Protein AF-A0A1X7UE01-F1 (afdb_monomer)

Organism: Amphimedon queenslandica (NCBI:txid400682)

Mean predicted aligned error: 16.47 Å

Sequence (159 aa):
MHYAVKNRLSYKAVEDLIALMKSHCPSPNNLPNTFYELKKFVMELNQHTLIHLCSNCYIKLPDKKPKCNCCTNADICDLVLLSLEQRLLQLYEKHDNFQYPHIRMHDSSCLCDIYDGKAFQNLMAKDGFLSCSHNTGLVLSTDGVPVFKSSKGSHGLCI

Nearest PDB structures (foldseek):
  8him-assembly1_F  TM=2.532E-01  e=5.845E+00  Brassica oleracea

Structure (mmCIF, N/CA/C/O backbone):
data_AF-A0A1X7UE01-F1
#
_entry.id   AF-A0A1X7UE01-F1
#
loop_
_atom_site.group_PDB
_atom_site.id
_atom_site.type_symbol
_atom_site.label_atom_id
_atom_site.label_alt_id
_atom_site.label_comp_id
_atom_site.label_asym_id
_atom_site.label_entity_id
_atom_site.label_seq_id
_atom_site.pdbx_PDB_ins_code
_atom_site.Cartn_x
_atom_site.Cartn_y
_atom_site.Cartn_z
_atom_site.occupancy
_atom_site.B_iso_or_equiv
_atom_site.auth_seq_id
_atom_site.auth_comp_id
_atom_site.auth_asym_id
_atom_site.auth_atom_id
_atom_site.pdbx_PDB_model_num
ATOM 1 N N . MET A 1 1 ? -1.625 -10.751 10.746 1.00 58.44 1 MET A N 1
ATOM 2 C CA . MET A 1 1 ? -2.931 -11.438 10.934 1.00 58.44 1 MET A CA 1
ATOM 3 C C . MET A 1 1 ? -3.288 -12.378 9.787 1.00 58.44 1 MET A C 1
ATOM 5 O O . MET A 1 1 ? -3.664 -13.506 10.070 1.00 58.44 1 MET A O 1
ATOM 9 N N . HIS A 1 2 ? -3.126 -11.969 8.520 1.00 65.19 2 HIS A N 1
ATOM 10 C CA . HIS A 1 2 ? -3.386 -12.839 7.362 1.00 65.19 2 HIS A CA 1
ATOM 11 C C . HIS A 1 2 ? -2.649 -14.190 7.439 1.00 65.19 2 HIS A C 1
ATOM 13 O O . HIS A 1 2 ? -3.265 -15.220 7.215 1.00 65.19 2 HIS A O 1
ATOM 19 N N . TYR A 1 3 ? -1.375 -14.203 7.854 1.00 67.50 3 TYR A N 1
ATOM 20 C CA . TYR A 1 3 ? -0.591 -15.435 8.018 1.00 67.50 3 TYR A CA 1
ATOM 21 C C . TYR A 1 3 ? -1.186 -16.415 9.045 1.00 67.50 3 TYR A C 1
ATOM 23 O O . TYR A 1 3 ? -1.335 -17.593 8.744 1.00 67.50 3 TYR A O 1
ATOM 31 N N . ALA A 1 4 ? -1.570 -15.945 10.237 1.00 73.75 4 ALA A N 1
ATOM 32 C CA . ALA A 1 4 ? -2.125 -16.810 11.281 1.00 73.75 4 ALA A CA 1
ATOM 33 C C . ALA A 1 4 ? -3.477 -17.414 10.869 1.00 73.75 4 ALA A C 1
ATOM 35 O O . ALA A 1 4 ? -3.700 -18.605 11.059 1.00 73.75 4 ALA A O 1
ATOM 36 N N . VAL A 1 5 ? -4.343 -16.618 10.231 1.00 75.00 5 VAL A N 1
ATOM 37 C CA . VAL A 1 5 ? -5.641 -17.088 9.718 1.00 75.00 5 VAL A CA 1
ATOM 38 C C . VAL A 1 5 ? -5.453 -18.052 8.543 1.00 75.00 5 VAL A C 1
ATOM 40 O O . VAL A 1 5 ? -6.057 -19.121 8.528 1.00 75.00 5 VAL A O 1
ATOM 43 N N . LYS A 1 6 ? -4.573 -17.715 7.590 1.00 74.38 6 LYS A N 1
ATOM 44 C CA . LYS A 1 6 ? -4.243 -18.560 6.432 1.00 74.38 6 LYS A CA 1
ATOM 45 C C . LYS A 1 6 ? -3.725 -19.934 6.862 1.00 74.38 6 LYS A C 1
ATOM 47 O O . LYS A 1 6 ? -4.111 -20.934 6.269 1.00 74.38 6 LYS A O 1
ATOM 52 N N . ASN A 1 7 ? -2.897 -19.978 7.904 1.00 75.81 7 ASN A N 1
ATOM 53 C CA . ASN A 1 7 ? -2.300 -21.211 8.419 1.00 75.81 7 ASN A CA 1
ATOM 54 C C . ASN A 1 7 ? -3.091 -21.843 9.577 1.00 75.81 7 ASN A C 1
ATOM 56 O O . ASN A 1 7 ? -2.602 -22.782 10.196 1.00 75.81 7 ASN A O 1
ATOM 60 N N . ARG A 1 8 ? -4.305 -21.351 9.877 1.00 82.12 8 ARG A N 1
ATOM 61 C CA . ARG A 1 8 ? -5.184 -21.872 10.944 1.00 82.12 8 ARG A CA 1
ATOM 62 C C . ARG A 1 8 ? -4.488 -21.993 12.308 1.00 82.12 8 ARG A C 1
ATOM 64 O O . ARG A 1 8 ? -4.739 -22.932 13.059 1.00 82.12 8 ARG A O 1
ATOM 71 N N . LEU A 1 9 ? -3.608 -21.045 12.627 1.00 83.25 9 LEU A N 1
ATOM 72 C CA . LEU A 1 9 ? -2.878 -21.052 13.891 1.00 83.25 9 LEU A CA 1
ATOM 73 C C . LEU A 1 9 ? -3.829 -20.736 15.046 1.00 83.25 9 LEU A C 1
ATOM 75 O O . LEU A 1 9 ? -4.586 -19.763 14.994 1.00 83.25 9 LEU A O 1
ATOM 79 N N . SER A 1 10 ? -3.764 -21.548 16.101 1.00 87.75 10 SER A N 1
ATOM 80 C CA . SER A 1 10 ? -4.450 -21.247 17.354 1.00 87.75 10 SER A CA 1
ATOM 81 C C . SER A 1 10 ? -3.794 -20.047 18.039 1.00 87.75 10 SER A C 1
ATOM 83 O O . SER A 1 10 ? -2.624 -19.742 17.807 1.00 87.75 10 SER A O 1
ATOM 85 N N . TYR A 1 11 ? -4.534 -19.379 18.924 1.00 83.62 11 TYR A N 1
ATOM 86 C CA . TYR A 1 11 ? -3.991 -18.274 19.718 1.00 83.62 11 TYR A CA 1
ATOM 87 C C . TYR A 1 11 ? -2.734 -18.701 20.496 1.00 83.62 11 TYR A C 1
ATOM 89 O O . TYR A 1 11 ? -1.711 -18.023 20.444 1.00 83.62 11 TYR A O 1
ATOM 97 N N . LYS A 1 12 ? -2.780 -19.893 21.107 1.00 87.75 12 LYS A N 1
ATOM 98 C CA . LYS A 1 12 ? -1.652 -20.493 21.824 1.00 87.75 12 LYS A CA 1
ATOM 99 C C . LYS A 1 12 ? -0.434 -20.722 20.922 1.00 87.75 12 LYS A C 1
ATOM 101 O O . LYS A 1 12 ? 0.673 -20.378 21.312 1.00 87.75 12 LYS A O 1
ATOM 106 N N . ALA A 1 13 ? -0.636 -21.207 19.695 1.00 87.88 13 ALA A N 1
ATOM 107 C CA . ALA A 1 13 ? 0.456 -21.399 18.741 1.00 87.88 13 ALA A CA 1
ATOM 108 C C . ALA A 1 13 ? 1.153 -20.079 18.369 1.00 87.88 13 ALA A C 1
ATOM 110 O O . ALA A 1 13 ? 2.358 -20.065 18.131 1.00 87.88 13 ALA A O 1
ATOM 111 N N . VAL A 1 14 ? 0.421 -18.958 18.332 1.00 85.62 14 VAL A N 1
ATOM 112 C CA . VAL A 1 14 ? 1.037 -17.647 18.085 1.00 85.62 14 VAL A CA 1
ATOM 113 C C . VAL A 1 14 ? 1.802 -17.142 19.311 1.00 85.62 14 VAL A C 1
ATOM 115 O O . VAL A 1 14 ? 2.865 -16.553 19.147 1.00 85.62 14 VAL A O 1
ATOM 118 N N . GLU A 1 15 ? 1.317 -17.388 20.529 1.00 88.44 15 GLU A N 1
ATOM 119 C CA . GLU A 1 15 ? 2.079 -17.072 21.749 1.00 88.44 15 GLU A CA 1
ATOM 120 C C . GLU A 1 15 ? 3.374 -17.884 21.847 1.00 88.44 15 GLU A C 1
ATOM 122 O O . GLU A 1 15 ? 4.428 -17.324 22.146 1.00 88.44 15 GLU A O 1
ATOM 127 N N . ASP A 1 16 ? 3.320 -19.176 21.525 1.00 89.44 16 ASP A N 1
ATOM 128 C CA . ASP A 1 16 ? 4.504 -20.038 21.513 1.00 89.44 16 ASP A CA 1
ATOM 129 C C . ASP A 1 16 ? 5.505 -19.589 20.434 1.00 89.44 16 ASP A C 1
ATOM 131 O O . ASP A 1 16 ? 6.712 -19.581 20.671 1.00 89.44 16 ASP A O 1
ATOM 135 N N . LEU A 1 17 ? 5.020 -19.116 19.278 1.00 88.50 17 LEU A N 1
ATOM 136 C CA . LEU A 1 17 ? 5.862 -18.511 18.242 1.00 88.50 17 LEU A CA 1
ATOM 137 C C . LEU A 1 17 ? 6.545 -17.223 18.731 1.00 88.50 17 LEU A C 1
ATOM 139 O O . LEU A 1 17 ? 7.730 -17.025 18.470 1.00 88.50 17 LEU A O 1
ATOM 143 N N . ILE A 1 18 ? 5.826 -16.359 19.453 1.00 89.06 18 ILE A N 1
ATOM 144 C CA . ILE A 1 18 ? 6.400 -15.142 20.049 1.00 89.06 18 ILE A CA 1
ATOM 145 C C . ILE A 1 18 ? 7.497 -15.511 21.058 1.00 89.06 18 ILE A C 1
ATOM 147 O O . ILE A 1 18 ? 8.575 -14.912 21.042 1.00 89.06 18 ILE A O 1
ATOM 151 N N . ALA A 1 19 ? 7.253 -16.516 21.904 1.00 89.12 19 ALA A N 1
ATOM 152 C CA . ALA A 1 19 ? 8.237 -17.012 22.863 1.00 89.12 19 ALA A CA 1
ATOM 153 C C . ALA A 1 19 ? 9.483 -17.581 22.164 1.00 89.12 19 ALA A C 1
ATOM 155 O O . ALA A 1 19 ? 10.612 -17.270 22.553 1.00 89.12 19 ALA A O 1
ATOM 156 N N . LEU A 1 20 ? 9.285 -18.348 21.088 1.00 89.88 20 LEU A N 1
ATOM 157 C CA . LEU A 1 20 ? 10.367 -18.882 20.268 1.00 89.88 20 LEU A CA 1
ATOM 158 C C . LEU A 1 20 ? 11.208 -17.750 19.664 1.00 89.88 20 LEU A C 1
ATOM 160 O O . LEU A 1 20 ? 12.422 -17.724 19.857 1.00 89.88 20 LEU A O 1
ATOM 164 N N . MET A 1 21 ? 10.579 -16.763 19.016 1.00 87.38 21 MET A N 1
ATOM 165 C CA . MET A 1 21 ? 11.279 -15.599 18.452 1.00 87.38 21 MET A CA 1
ATOM 166 C C . MET A 1 21 ? 12.131 -14.879 19.503 1.00 87.38 21 MET A C 1
ATOM 168 O O . MET A 1 21 ? 13.278 -14.532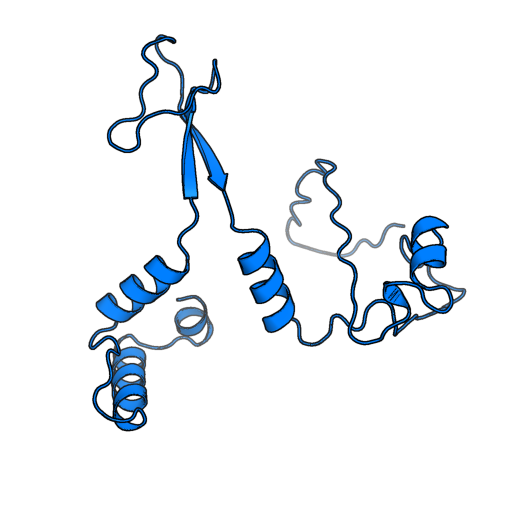 19.238 1.00 87.38 21 MET A O 1
ATOM 172 N N . LYS A 1 22 ? 11.605 -14.717 20.720 1.00 86.06 22 LYS A N 1
ATOM 173 C CA . LYS A 1 22 ? 12.341 -14.102 21.831 1.00 86.06 22 LYS A CA 1
ATOM 174 C C . LYS A 1 22 ? 13.570 -14.878 22.259 1.00 86.06 22 LYS A C 1
ATOM 176 O O . LYS A 1 22 ? 14.597 -14.257 22.507 1.00 86.06 22 LYS A O 1
ATOM 181 N N . SER A 1 23 ? 13.474 -16.204 22.338 1.00 86.38 23 SER A N 1
ATOM 182 C CA . SER A 1 23 ? 14.617 -17.046 22.711 1.00 86.38 23 SER A CA 1
ATOM 183 C C . SER A 1 23 ? 15.760 -16.997 21.695 1.00 86.38 23 SER A C 1
ATOM 185 O O . SER A 1 23 ? 16.914 -17.191 22.064 1.00 86.38 23 SER A O 1
ATOM 187 N N . HIS A 1 24 ? 15.452 -16.700 20.430 1.00 87.25 24 HIS A N 1
ATOM 188 C CA . HIS A 1 24 ? 16.445 -16.612 19.363 1.00 87.25 24 HIS A CA 1
ATOM 189 C C . HIS A 1 24 ? 17.015 -15.202 19.164 1.00 87.25 24 HIS A C 1
ATOM 191 O O . HIS A 1 24 ? 18.023 -15.051 18.473 1.00 87.25 24 HIS A O 1
ATOM 197 N N . CYS A 1 25 ? 16.409 -14.169 19.754 1.00 83.31 25 CYS A N 1
ATOM 198 C CA . CYS A 1 25 ? 16.885 -12.797 19.618 1.00 83.31 25 CYS A CA 1
ATOM 199 C C . CYS A 1 25 ? 17.890 -12.426 20.724 1.00 83.31 25 CYS A C 1
ATOM 201 O O . CYS A 1 25 ? 17.594 -12.632 21.903 1.00 83.31 25 CYS A O 1
ATOM 203 N N . PRO A 1 26 ? 19.042 -11.813 20.379 1.00 83.44 26 PRO A N 1
ATOM 204 C CA . PRO A 1 26 ? 20.018 -11.339 21.358 1.00 83.44 26 PRO A CA 1
ATOM 205 C C . PRO A 1 26 ? 19.400 -10.361 22.362 1.00 83.44 26 PRO A C 1
ATOM 207 O O . PRO A 1 26 ? 18.600 -9.500 21.994 1.00 83.44 26 PRO A O 1
ATOM 210 N N . SER A 1 27 ? 19.788 -10.477 23.632 1.00 80.00 27 SER A N 1
ATOM 211 C CA . SER A 1 27 ? 19.358 -9.549 24.680 1.00 80.00 27 SER A CA 1
ATOM 212 C C . SER A 1 27 ? 20.194 -8.261 24.666 1.00 80.00 27 SER A C 1
ATOM 214 O O . SER A 1 27 ? 21.416 -8.352 24.540 1.00 80.00 27 SER A O 1
ATOM 216 N N . PRO A 1 28 ? 19.579 -7.078 24.873 1.00 76.88 28 PRO A N 1
ATOM 217 C CA . PRO A 1 28 ? 18.149 -6.849 25.112 1.00 76.88 28 PRO A CA 1
ATOM 218 C C . PRO A 1 28 ? 17.323 -6.844 23.811 1.00 76.88 28 PRO A C 1
ATOM 220 O O . PRO A 1 28 ? 17.683 -6.173 22.847 1.00 76.88 28 PRO A O 1
ATOM 223 N N . ASN A 1 29 ? 16.178 -7.540 23.806 1.00 79.31 29 ASN A N 1
ATOM 224 C CA . ASN A 1 29 ? 15.214 -7.485 22.704 1.00 79.31 29 ASN A CA 1
ATOM 225 C C . ASN A 1 29 ? 13.928 -6.754 23.123 1.00 79.31 29 ASN A C 1
ATOM 227 O O . ASN A 1 29 ? 13.405 -6.964 24.213 1.00 79.31 29 ASN A O 1
ATOM 231 N N . ASN A 1 30 ? 13.406 -5.913 22.228 1.00 80.00 30 ASN A N 1
ATOM 232 C CA . ASN A 1 30 ? 12.158 -5.162 22.418 1.00 80.00 30 ASN A CA 1
ATOM 233 C C . ASN A 1 30 ? 10.963 -5.870 21.757 1.00 80.00 30 ASN A C 1
ATOM 235 O O . ASN A 1 30 ? 10.035 -5.222 21.273 1.00 80.00 30 ASN A O 1
ATOM 239 N N . LEU A 1 31 ? 11.004 -7.203 21.662 1.00 81.94 31 LEU A N 1
ATOM 240 C CA . LEU A 1 31 ? 9.933 -7.949 21.012 1.00 81.94 31 LEU A CA 1
ATOM 241 C C . LEU A 1 31 ? 8.652 -7.926 21.869 1.00 81.94 31 LEU A C 1
ATOM 243 O O . LEU A 1 31 ? 8.732 -8.053 23.097 1.00 81.94 31 LEU A O 1
ATOM 247 N N . PRO A 1 32 ? 7.463 -7.843 21.246 1.00 84.94 32 PRO A N 1
ATOM 248 C CA . PRO A 1 32 ? 6.176 -7.970 21.932 1.00 84.94 32 PRO A CA 1
ATOM 249 C C . PRO A 1 32 ? 6.079 -9.247 22.780 1.00 84.94 32 PRO A C 1
ATOM 251 O O . PRO A 1 32 ? 6.552 -10.298 22.360 1.00 84.94 32 PRO A O 1
ATOM 254 N N . ASN A 1 33 ? 5.491 -9.185 23.977 1.00 82.50 33 ASN A N 1
ATOM 255 C CA . ASN A 1 33 ? 5.291 -10.342 24.866 1.00 82.50 33 ASN A CA 1
ATOM 256 C C . ASN A 1 33 ? 4.008 -11.107 24.574 1.00 82.50 33 ASN A C 1
ATOM 258 O O . ASN A 1 33 ? 3.928 -12.301 24.841 1.00 82.50 33 ASN A O 1
ATOM 262 N N . THR A 1 34 ? 3.001 -10.413 24.059 1.00 85.56 34 THR A N 1
ATOM 263 C CA . THR A 1 34 ? 1.670 -10.979 23.869 1.00 85.56 34 THR A CA 1
ATOM 264 C C . THR A 1 34 ? 1.235 -10.860 22.423 1.00 85.56 34 THR A C 1
ATOM 266 O O . THR A 1 34 ? 1.695 -9.996 21.670 1.00 85.56 34 THR A O 1
ATOM 269 N N . PHE A 1 35 ? 0.275 -11.695 22.036 1.00 82.31 35 PHE A N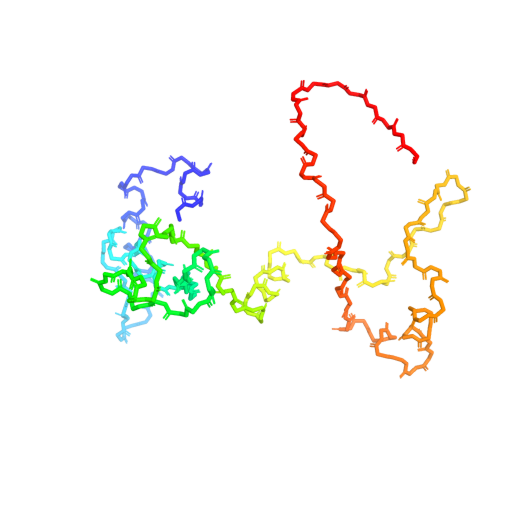 1
ATOM 270 C CA . PHE A 1 35 ? -0.379 -11.560 20.741 1.00 82.31 35 PHE A CA 1
ATOM 271 C C . PHE A 1 35 ? -1.002 -10.173 20.546 1.00 82.31 35 PHE A C 1
ATOM 273 O O . PHE A 1 35 ? -0.974 -9.627 19.445 1.00 82.31 35 PHE A O 1
ATOM 280 N N . TYR A 1 36 ? -1.554 -9.590 21.614 1.00 84.88 36 TYR A N 1
ATOM 281 C CA . TYR A 1 36 ? -2.131 -8.251 21.577 1.00 84.88 36 TYR A CA 1
ATOM 282 C C . TYR A 1 36 ? -1.077 -7.186 21.255 1.00 84.88 36 TYR A C 1
ATOM 284 O O . TYR A 1 36 ? -1.282 -6.375 20.352 1.00 84.88 36 TYR A O 1
ATOM 292 N N . GLU A 1 37 ? 0.067 -7.219 21.939 1.00 84.62 37 GLU A N 1
ATOM 293 C CA . GLU A 1 37 ? 1.181 -6.305 21.673 1.00 84.62 37 GLU A CA 1
ATOM 294 C C . GLU A 1 37 ? 1.749 -6.509 20.268 1.00 84.62 37 GLU A C 1
ATOM 296 O O . GLU A 1 37 ? 1.990 -5.532 19.567 1.00 84.62 37 GLU A O 1
ATOM 301 N N . LEU A 1 38 ? 1.884 -7.760 19.811 1.00 82.81 38 LEU A N 1
ATOM 302 C CA . LEU A 1 38 ? 2.322 -8.061 18.448 1.00 82.81 38 LEU A CA 1
ATOM 303 C C . LEU A 1 38 ? 1.338 -7.501 17.419 1.00 82.81 38 LEU A C 1
ATOM 305 O O . LEU A 1 38 ? 1.742 -6.904 16.423 1.00 82.81 38 LEU A O 1
ATOM 309 N N . LYS A 1 39 ? 0.035 -7.668 17.656 1.00 77.94 39 LYS A N 1
ATOM 310 C CA . LYS A 1 39 ? -1.011 -7.121 16.792 1.00 77.94 39 LYS A CA 1
ATOM 311 C C . LYS A 1 39 ? -0.929 -5.597 16.746 1.00 77.94 39 LYS A C 1
ATOM 313 O O . LYS A 1 39 ? -0.988 -5.044 15.653 1.00 77.94 39 LYS A O 1
ATOM 318 N N . LYS A 1 40 ? -0.771 -4.937 17.895 1.00 80.44 40 LYS A N 1
ATOM 319 C CA . LYS A 1 40 ? -0.621 -3.480 17.982 1.00 80.44 40 LYS A CA 1
ATOM 320 C C . LYS A 1 40 ? 0.630 -3.005 17.238 1.00 80.44 40 LYS A C 1
ATOM 322 O O . LYS A 1 40 ? 0.513 -2.141 16.380 1.00 80.44 40 LYS A O 1
ATOM 327 N N . PHE A 1 41 ? 1.770 -3.646 17.476 1.00 76.25 41 PHE A N 1
ATOM 328 C CA . PHE A 1 41 ? 3.032 -3.376 16.789 1.00 76.25 41 PHE A CA 1
ATOM 329 C C . PHE A 1 41 ? 2.890 -3.500 15.263 1.00 76.25 41 PHE A C 1
ATOM 331 O O . PHE A 1 41 ? 3.229 -2.588 14.518 1.00 76.25 41 PHE A O 1
ATOM 338 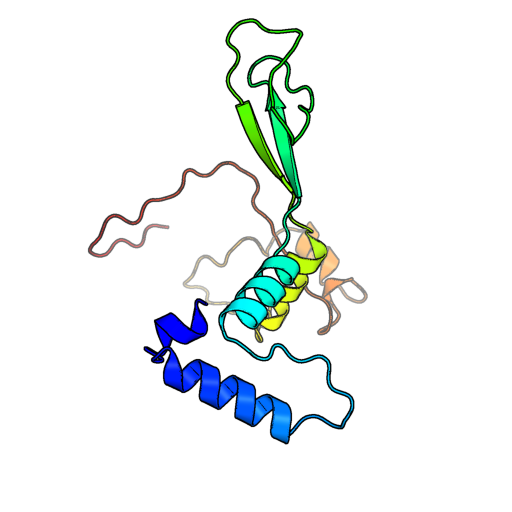N N . VAL A 1 42 ? 2.288 -4.585 14.766 1.00 71.06 42 VAL A N 1
ATOM 339 C CA . VAL A 1 42 ? 2.056 -4.773 13.322 1.00 71.06 42 VAL A CA 1
ATOM 340 C C . VAL A 1 42 ? 1.024 -3.787 12.759 1.00 71.06 42 VAL A C 1
ATOM 342 O O . VAL A 1 42 ? 1.096 -3.423 11.584 1.00 71.06 42 VAL A O 1
ATOM 345 N N . MET A 1 43 ? 0.045 -3.355 13.556 1.00 70.25 43 MET A N 1
ATOM 346 C CA . MET A 1 43 ? -0.897 -2.305 13.154 1.00 70.25 43 MET A CA 1
ATOM 347 C C . MET A 1 43 ? -0.208 -0.943 13.044 1.00 70.25 43 MET A C 1
ATOM 349 O O . MET A 1 43 ? -0.489 -0.210 12.100 1.00 70.25 43 MET A O 1
ATOM 353 N N . GLU A 1 44 ? 0.723 -0.634 13.946 1.00 66.19 44 GLU A N 1
ATOM 354 C CA . GLU A 1 44 ? 1.568 0.563 13.874 1.00 66.19 44 GLU A CA 1
ATOM 355 C C . GLU A 1 44 ? 2.464 0.544 12.625 1.00 66.19 44 GLU A C 1
ATOM 357 O O . GLU A 1 44 ? 2.599 1.564 11.957 1.00 66.19 44 GLU A O 1
ATOM 362 N N . LEU A 1 45 ? 2.965 -0.627 12.219 1.00 63.28 45 LEU A N 1
ATOM 363 C CA . LEU A 1 45 ? 3.706 -0.791 10.959 1.00 63.28 45 LEU A CA 1
ATOM 364 C C . LEU A 1 45 ? 2.837 -0.642 9.694 1.00 63.28 45 LEU A C 1
ATOM 366 O O . LEU A 1 45 ? 3.364 -0.422 8.610 1.00 63.28 45 LEU A O 1
ATOM 370 N N . ASN A 1 46 ? 1.511 -0.773 9.806 1.00 60.66 46 ASN A N 1
ATOM 371 C CA . ASN A 1 46 ? 0.564 -0.639 8.689 1.00 60.66 46 ASN A CA 1
ATOM 372 C C . ASN A 1 46 ? -0.173 0.709 8.684 1.00 60.66 46 ASN A C 1
ATOM 374 O O . ASN A 1 46 ? -1.248 0.827 8.079 1.00 60.66 46 ASN A O 1
ATOM 378 N N . GLN A 1 47 ? 0.380 1.717 9.362 1.00 62.38 47 GLN A N 1
ATOM 379 C CA . GLN A 1 47 ? -0.199 3.053 9.388 1.00 62.38 47 GLN A CA 1
ATOM 380 C C . GLN A 1 47 ? -0.283 3.625 7.971 1.00 62.38 47 GLN A C 1
ATOM 382 O O . GLN A 1 47 ? 0.707 3.845 7.282 1.00 62.38 47 GLN A O 1
ATOM 387 N N . HIS A 1 48 ? -1.517 3.844 7.539 1.00 68.38 48 HIS A N 1
ATOM 388 C CA . HIS A 1 48 ? -1.864 4.689 6.413 1.00 68.38 48 HIS A CA 1
ATOM 389 C C . HIS A 1 48 ? -2.346 6.014 6.989 1.00 68.38 48 HIS A C 1
ATOM 391 O O . HIS A 1 48 ? -2.977 6.045 8.049 1.00 68.38 48 HIS A O 1
ATOM 397 N N . THR A 1 49 ? -2.044 7.115 6.313 1.00 76.69 49 THR A N 1
ATOM 398 C CA . THR A 1 49 ? -2.528 8.418 6.755 1.00 76.69 49 THR A CA 1
ATOM 399 C C . THR A 1 49 ? -3.951 8.577 6.245 1.00 76.69 49 THR A C 1
ATOM 401 O O . THR A 1 49 ? -4.175 8.750 5.052 1.00 76.69 49 THR A O 1
ATOM 404 N N . LEU A 1 50 ? -4.927 8.484 7.144 1.00 81.06 50 LEU A N 1
ATOM 405 C CA . LEU A 1 50 ? -6.314 8.793 6.824 1.00 81.06 50 LEU A CA 1
ATOM 406 C C . LEU A 1 50 ? -6.510 10.307 6.910 1.00 81.06 50 LEU A C 1
ATOM 408 O O . LEU A 1 50 ? -6.170 10.923 7.918 1.00 81.06 50 LEU A O 1
ATOM 412 N N . ILE A 1 51 ? -7.032 10.909 5.849 1.00 85.62 51 ILE A N 1
ATOM 413 C CA . ILE A 1 51 ? -7.422 12.314 5.818 1.00 85.62 51 ILE A CA 1
ATOM 414 C C . ILE A 1 51 ? -8.935 12.376 5.677 1.00 85.62 51 ILE A C 1
ATOM 416 O O . ILE A 1 51 ? -9.487 11.944 4.670 1.00 85.62 51 ILE A O 1
ATOM 420 N N . HIS A 1 52 ? -9.592 12.972 6.662 1.00 90.06 52 HIS A N 1
ATOM 421 C CA . HIS A 1 52 ? -11.014 13.277 6.589 1.00 90.06 52 HIS A CA 1
ATOM 422 C C . HIS A 1 52 ? -11.225 14.573 5.805 1.00 90.06 52 HIS A C 1
ATOM 424 O O . HIS A 1 52 ? -10.579 15.586 6.083 1.00 90.06 52 HIS A O 1
ATOM 430 N N . LEU A 1 53 ? -12.132 14.559 4.838 1.00 90.50 53 LEU A N 1
ATOM 431 C CA . LEU A 1 53 ? -12.492 15.694 3.993 1.00 90.50 53 LEU A CA 1
ATOM 432 C C . LEU A 1 53 ? -14.004 15.920 4.070 1.00 90.50 53 LEU A C 1
ATOM 434 O O . LEU A 1 53 ? -14.780 14.987 4.252 1.00 90.50 53 LEU A O 1
ATOM 438 N N . CYS A 1 54 ? -14.443 17.164 3.915 1.00 91.19 54 CYS A N 1
ATOM 439 C CA . CYS A 1 54 ? -15.858 17.457 3.687 1.00 91.19 54 CYS A CA 1
ATOM 440 C C . CYS A 1 54 ? -16.278 16.974 2.289 1.00 91.19 54 CYS A C 1
ATOM 442 O O . CYS A 1 54 ? -15.596 17.296 1.316 1.00 91.19 54 CYS A O 1
ATOM 444 N N . SER A 1 55 ? -17.418 16.291 2.163 1.00 89.88 55 SER A N 1
ATOM 445 C CA . SER A 1 55 ? -17.932 15.811 0.870 1.00 89.88 55 SER A CA 1
ATOM 446 C C . SER A 1 55 ? -18.243 16.919 -0.139 1.00 89.88 55 SER A C 1
ATOM 448 O O . SER A 1 55 ? -18.226 16.676 -1.341 1.00 89.88 55 SER A O 1
ATOM 450 N N . ASN A 1 56 ? -18.537 18.130 0.343 1.00 89.75 56 ASN A N 1
ATOM 451 C CA . ASN A 1 56 ? -19.025 19.222 -0.502 1.00 89.75 56 ASN A CA 1
ATOM 452 C C . ASN A 1 56 ? -17.928 20.227 -0.868 1.00 89.75 56 ASN A C 1
ATOM 454 O O . ASN A 1 56 ? -17.905 20.727 -1.986 1.00 89.75 56 ASN A O 1
ATOM 458 N N . CYS A 1 57 ? -17.038 20.558 0.072 1.00 90.62 57 CYS A N 1
ATOM 459 C CA . CYS A 1 57 ? -15.992 21.566 -0.140 1.00 90.62 57 CYS A CA 1
ATOM 460 C C . CYS A 1 57 ? -14.570 20.992 -0.150 1.00 90.62 57 CYS A C 1
ATOM 462 O O . CYS A 1 57 ? -13.623 21.746 -0.355 1.00 90.62 57 CYS A O 1
ATOM 464 N N . TYR A 1 58 ? -14.411 19.692 0.119 1.00 88.88 58 TYR A N 1
ATOM 465 C CA . TYR A 1 58 ? -13.130 18.977 0.130 1.00 88.88 58 TYR A CA 1
ATOM 466 C C . TYR A 1 58 ? -12.066 19.560 1.074 1.00 88.88 58 TYR A C 1
ATOM 468 O O . TYR A 1 58 ? -10.882 19.255 0.956 1.00 88.88 58 TYR A O 1
ATOM 476 N N . ILE A 1 59 ? -12.471 20.379 2.048 1.00 89.88 59 ILE A N 1
ATOM 477 C CA . ILE A 1 59 ? -11.573 20.901 3.079 1.0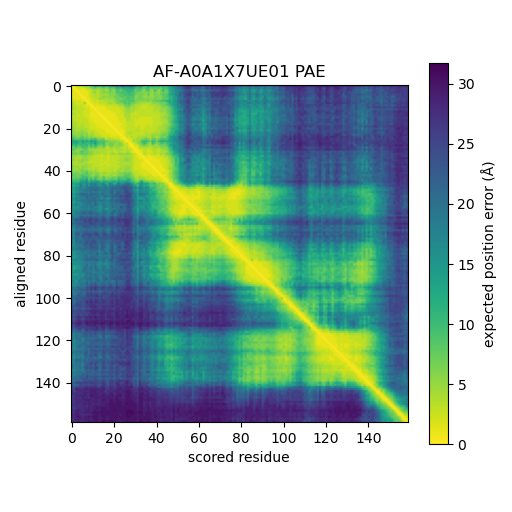0 89.88 59 ILE A CA 1
ATOM 478 C C . ILE A 1 59 ? -11.249 19.787 4.073 1.00 89.88 59 ILE A C 1
ATOM 480 O O . ILE A 1 59 ? -12.140 19.054 4.513 1.00 89.88 59 ILE A O 1
ATOM 484 N N . LYS A 1 60 ? -9.971 19.702 4.456 1.00 90.31 60 LYS A N 1
ATOM 485 C CA . LYS A 1 60 ? -9.480 18.796 5.497 1.00 90.31 60 LYS A CA 1
ATOM 486 C C . LYS A 1 60 ? -10.155 19.072 6.838 1.00 90.31 60 LYS A C 1
ATOM 488 O O . LYS A 1 60 ? -10.128 20.191 7.346 1.00 90.31 60 LYS A O 1
ATOM 493 N N . LEU A 1 61 ? -10.721 18.021 7.416 1.00 90.00 61 LEU A N 1
ATOM 494 C CA . LEU A 1 61 ? -11.393 18.022 8.704 1.00 90.00 61 LEU A CA 1
ATOM 495 C C . LEU A 1 61 ? -10.446 17.525 9.811 1.00 90.00 61 LEU A C 1
ATOM 497 O O . LEU A 1 61 ? -9.522 16.758 9.539 1.00 90.00 61 LEU A O 1
ATOM 501 N N . PRO A 1 62 ? -10.654 17.957 11.066 1.00 85.88 62 PRO A N 1
ATOM 502 C CA . PRO A 1 62 ? -9.864 17.492 12.202 1.00 85.88 62 PRO A CA 1
ATOM 503 C C . PRO A 1 62 ? -10.234 16.061 12.624 1.00 85.88 62 PRO A C 1
ATOM 505 O O . PRO A 1 62 ? -11.413 15.720 12.727 1.00 85.88 62 PRO A O 1
ATOM 508 N N . ASP A 1 63 ? -9.227 15.263 12.992 1.00 77.88 63 ASP A N 1
ATOM 509 C CA . ASP A 1 63 ? -9.380 13.833 13.321 1.00 77.88 63 ASP A CA 1
ATOM 510 C C . ASP A 1 63 ? -10.294 13.571 14.529 1.00 77.88 63 ASP A C 1
ATOM 512 O O . ASP A 1 63 ? -10.996 12.567 14.602 1.00 77.88 63 ASP A O 1
ATOM 516 N N . LYS A 1 64 ? -10.309 14.482 15.511 1.00 71.12 64 LYS A N 1
ATOM 517 C CA . LYS A 1 64 ? -10.991 14.255 16.797 1.00 71.12 64 LYS A CA 1
ATOM 518 C C . LYS A 1 64 ? -12.502 14.515 16.782 1.00 71.12 64 LYS A C 1
ATOM 520 O O . LYS A 1 64 ? -13.115 14.325 17.830 1.00 71.12 64 LYS A O 1
ATOM 525 N N . LYS A 1 65 ? -13.080 14.960 15.655 1.00 74.19 65 LYS A N 1
ATOM 526 C CA . LYS A 1 65 ? -14.528 15.126 15.370 1.00 74.19 65 LYS A CA 1
ATOM 527 C C . LYS A 1 65 ? -14.674 15.815 13.998 1.00 74.19 65 LYS A C 1
ATOM 529 O O . LYS A 1 65 ? -14.750 17.045 13.948 1.00 74.19 65 LYS A O 1
ATOM 534 N N . PRO A 1 66 ? -14.682 15.062 12.891 1.00 73.81 66 PRO A N 1
ATOM 535 C CA . PRO A 1 66 ? -14.740 15.643 11.555 1.00 73.81 66 PRO A CA 1
ATOM 536 C C . PRO A 1 66 ? -16.123 16.254 11.290 1.00 73.81 66 PRO A C 1
ATOM 538 O O . PRO A 1 66 ? -17.104 15.551 11.075 1.00 73.81 66 PRO A O 1
ATOM 541 N N . LYS A 1 67 ? -16.217 17.585 11.323 1.00 82.88 67 LYS A N 1
ATOM 542 C CA . LYS A 1 67 ? -17.418 18.337 10.935 1.00 82.88 67 LYS A CA 1
ATOM 543 C C . LYS A 1 67 ? -16.987 19.554 10.130 1.00 82.88 67 LYS A C 1
ATOM 545 O O . LYS A 1 67 ? -16.108 20.282 10.593 1.00 82.88 67 LYS A O 1
ATOM 550 N N . CYS A 1 68 ? -17.584 19.804 8.958 1.00 82.94 68 CYS A N 1
ATOM 551 C CA . CYS A 1 68 ? -17.319 21.089 8.308 1.00 82.94 68 CYS A CA 1
ATOM 552 C C . CYS A 1 68 ? -18.036 22.207 9.056 1.00 82.94 68 CYS A C 1
ATOM 554 O O . CYS A 1 68 ? -19.237 22.135 9.307 1.00 82.94 68 CYS A O 1
ATOM 556 N N . ASN A 1 69 ? -17.306 23.284 9.329 1.00 83.94 69 ASN A N 1
ATOM 557 C CA . ASN A 1 69 ? -17.887 24.540 9.804 1.00 83.94 69 ASN A CA 1
ATOM 558 C C . ASN A 1 69 ? -18.595 25.310 8.676 1.00 83.94 69 ASN A C 1
ATOM 560 O O . ASN A 1 69 ? -19.386 26.208 8.932 1.00 83.94 69 ASN A O 1
ATOM 564 N N . CYS A 1 70 ? -18.277 24.961 7.432 1.00 84.94 70 CYS A N 1
ATOM 565 C CA . CYS A 1 70 ? -18.669 25.661 6.221 1.00 84.94 70 CYS A CA 1
ATOM 566 C C . CYS A 1 70 ? -19.940 25.107 5.558 1.00 84.94 70 CYS A C 1
ATOM 568 O O . CYS A 1 70 ? -20.667 25.842 4.899 1.00 84.94 70 CYS A O 1
ATOM 570 N N . CYS A 1 71 ? -20.189 23.804 5.704 1.00 85.81 71 CYS A N 1
ATOM 571 C CA . CYS A 1 71 ? -21.272 23.092 5.041 1.00 85.81 71 CYS A CA 1
ATOM 572 C C . CYS A 1 71 ? -22.179 22.490 6.108 1.00 85.81 71 CYS A C 1
ATOM 574 O O . CYS A 1 71 ? -21.742 21.679 6.927 1.00 85.81 71 CYS A O 1
ATOM 576 N N . THR A 1 72 ? -23.449 22.875 6.093 1.00 84.44 72 THR A N 1
ATOM 577 C CA . THR A 1 72 ? -24.494 22.245 6.897 1.00 84.44 72 THR A CA 1
ATOM 578 C C . THR A 1 72 ? -24.795 20.852 6.350 1.00 84.44 72 THR A C 1
ATOM 580 O O . THR A 1 72 ? -25.012 20.691 5.154 1.00 84.44 72 THR A O 1
ATOM 583 N N . ASN A 1 73 ? -24.809 19.847 7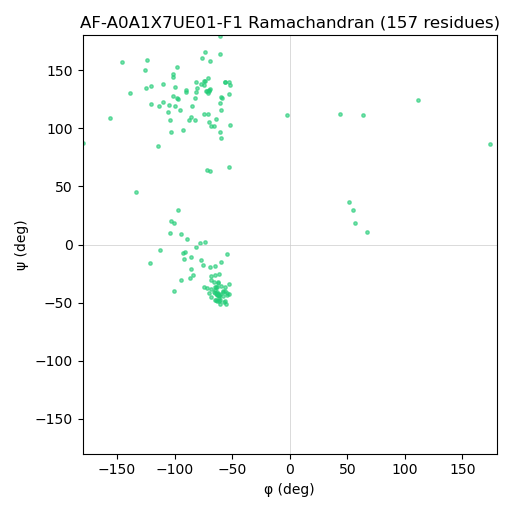.231 1.00 82.62 73 ASN A N 1
ATOM 584 C CA . ASN A 1 73 ? -25.134 18.448 6.915 1.00 82.62 73 ASN A CA 1
ATOM 585 C C . ASN A 1 73 ? -24.291 17.808 5.794 1.00 82.62 73 ASN A C 1
ATOM 587 O O . ASN A 1 73 ? -24.783 16.928 5.099 1.00 82.62 73 ASN A O 1
ATOM 591 N N . ALA A 1 74 ? -23.041 18.238 5.604 1.00 84.25 74 ALA A N 1
ATOM 592 C CA . ALA A 1 74 ? -22.139 17.544 4.691 1.00 84.25 74 ALA A CA 1
ATOM 593 C C . ALA A 1 74 ? -21.652 16.224 5.298 1.00 84.25 74 ALA A C 1
ATOM 595 O O . ALA A 1 74 ? -21.324 16.166 6.489 1.00 84.25 74 ALA A O 1
ATOM 596 N N . ASP A 1 75 ? -21.566 15.205 4.451 1.00 87.88 75 ASP A N 1
ATOM 597 C CA . ASP A 1 75 ? -20.961 13.927 4.791 1.00 87.88 75 ASP A CA 1
ATOM 598 C C . ASP A 1 75 ? -19.431 14.049 4.857 1.00 87.88 75 ASP A C 1
ATOM 600 O O . ASP A 1 75 ? -18.813 15.027 4.414 1.00 87.88 75 ASP A O 1
ATOM 604 N N . ILE A 1 76 ? -18.803 13.033 5.444 1.00 87.19 76 ILE A N 1
ATOM 605 C CA . ILE A 1 76 ? -17.348 12.926 5.535 1.00 87.19 76 ILE A CA 1
ATOM 606 C C . ILE A 1 76 ? -16.870 12.010 4.410 1.00 87.19 76 ILE A C 1
ATOM 608 O O . ILE A 1 76 ? -17.329 10.876 4.285 1.00 87.19 76 ILE A O 1
ATOM 612 N N . CYS A 1 77 ? -15.931 12.500 3.607 1.00 88.19 77 CYS A N 1
ATOM 613 C CA . CYS A 1 77 ? -15.192 11.705 2.639 1.00 88.19 77 CYS A CA 1
ATOM 614 C C . CYS A 1 77 ? -13.810 11.373 3.197 1.00 88.19 77 CYS A C 1
ATOM 616 O O . CYS A 1 77 ? -13.055 12.267 3.575 1.00 88.19 77 CYS A O 1
ATOM 618 N N . ASP A 1 78 ? -13.459 10.095 3.192 1.00 86.94 78 ASP A N 1
ATOM 619 C CA . ASP A 1 78 ? -12.166 9.627 3.671 1.00 86.94 78 ASP A CA 1
ATOM 620 C C . ASP A 1 78 ? -11.187 9.448 2.510 1.00 86.94 78 ASP A C 1
ATOM 622 O O . ASP A 1 78 ? -11.448 8.710 1.558 1.00 86.94 78 ASP A O 1
ATOM 626 N N . LEU A 1 79 ? -10.032 10.103 2.607 1.00 83.25 79 LEU A N 1
ATOM 627 C CA . LEU A 1 79 ? -8.901 9.904 1.713 1.00 83.25 79 LEU A CA 1
ATOM 628 C C . LEU A 1 79 ? -7.817 9.118 2.444 1.00 83.25 79 LEU A C 1
ATOM 630 O O . LEU A 1 79 ? -7.195 9.602 3.388 1.00 83.25 79 LEU A O 1
ATOM 634 N N . VAL A 1 80 ? -7.561 7.902 1.977 1.00 80.94 80 VAL A N 1
ATOM 635 C CA . VAL A 1 80 ? -6.454 7.088 2.471 1.00 80.94 80 VAL A CA 1
ATOM 636 C C . VAL A 1 80 ? -5.197 7.457 1.693 1.00 80.94 80 VAL A C 1
ATOM 638 O O . VAL A 1 80 ? -5.065 7.124 0.517 1.00 80.94 80 VAL A O 1
ATOM 641 N N . LEU A 1 81 ? -4.250 8.113 2.354 1.00 77.81 81 LEU A N 1
ATOM 642 C CA . LEU A 1 81 ? -2.903 8.272 1.832 1.00 77.81 81 LEU A CA 1
ATOM 643 C C . LEU A 1 81 ? -2.070 7.048 2.200 1.00 77.81 81 LEU A C 1
ATOM 645 O O . LEU A 1 81 ? -1.839 6.725 3.370 1.00 77.81 81 LEU A O 1
ATOM 649 N N . LEU A 1 82 ? -1.600 6.376 1.161 1.00 73.69 82 LEU A N 1
ATOM 650 C CA . LEU A 1 82 ? -0.631 5.303 1.266 1.00 73.69 82 LEU A CA 1
ATOM 651 C C . LEU A 1 82 ? 0.744 5.873 0.930 1.00 73.69 82 LEU A C 1
ATOM 653 O O . LEU A 1 82 ? 0.886 6.590 -0.060 1.00 73.69 82 LEU A O 1
ATOM 657 N N . SER A 1 83 ? 1.760 5.528 1.722 1.00 77.31 83 SER A N 1
ATOM 658 C CA . SER A 1 83 ? 3.142 5.758 1.303 1.00 77.31 83 SER A CA 1
ATOM 659 C C . SER A 1 83 ? 3.411 4.898 0.071 1.00 77.31 83 SER A C 1
ATOM 661 O O . SER A 1 83 ? 3.467 3.669 0.166 1.00 77.31 83 SER A O 1
ATOM 663 N N . LEU A 1 84 ? 3.517 5.545 -1.092 1.00 74.31 84 LEU A N 1
ATOM 664 C CA . LEU A 1 84 ? 3.748 4.857 -2.357 1.00 74.31 84 LEU A CA 1
ATOM 665 C C . LEU A 1 84 ? 5.038 4.039 -2.280 1.00 74.31 84 LEU A C 1
ATOM 667 O O . LEU A 1 84 ? 5.027 2.867 -2.623 1.00 74.31 84 LEU A O 1
ATOM 671 N N . GLU A 1 85 ? 6.105 4.619 -1.735 1.00 76.56 85 GLU A N 1
ATOM 672 C CA . GLU A 1 85 ? 7.397 3.957 -1.549 1.00 76.56 85 GLU A CA 1
ATOM 673 C C . GLU A 1 85 ? 7.268 2.652 -0.754 1.00 76.56 85 GLU A C 1
ATOM 675 O O . GLU A 1 85 ? 7.675 1.595 -1.229 1.00 76.56 85 GLU A O 1
ATOM 680 N N . GLN A 1 86 ? 6.614 2.688 0.411 1.00 73.06 86 GLN A N 1
ATOM 681 C CA . GLN A 1 86 ? 6.433 1.491 1.238 1.00 73.06 86 GLN A CA 1
ATOM 682 C C . GLN A 1 86 ? 5.587 0.426 0.537 1.00 73.06 86 GLN A C 1
ATOM 684 O O . GLN A 1 86 ? 5.844 -0.768 0.682 1.00 73.06 86 GLN A O 1
ATOM 689 N N . ARG A 1 87 ? 4.567 0.837 -0.225 1.00 74.06 87 ARG A N 1
ATOM 690 C CA . ARG A 1 87 ? 3.720 -0.102 -0.972 1.00 74.06 87 ARG A CA 1
ATOM 691 C C . ARG A 1 87 ? 4.443 -0.707 -2.165 1.00 74.06 87 ARG A C 1
ATOM 693 O O . ARG A 1 87 ? 4.255 -1.892 -2.421 1.00 74.06 87 ARG A O 1
ATOM 700 N N . LEU A 1 88 ? 5.278 0.069 -2.848 1.00 75.88 88 LEU A N 1
ATOM 701 C CA . LEU A 1 88 ? 6.138 -0.428 -3.914 1.00 75.88 88 LEU A CA 1
ATOM 702 C C . LEU A 1 88 ? 7.148 -1.430 -3.357 1.00 75.88 88 LEU A C 1
ATOM 704 O O . LEU A 1 88 ? 7.236 -2.530 -3.887 1.00 75.88 88 LEU A O 1
ATOM 708 N N . LEU A 1 89 ? 7.822 -1.113 -2.249 1.00 73.50 89 LEU 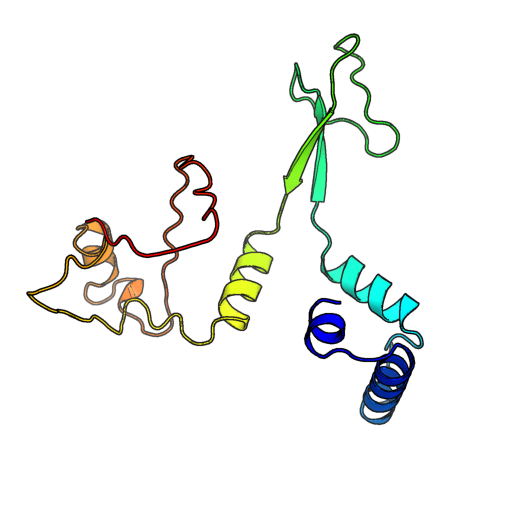A N 1
ATOM 709 C CA . LEU A 1 89 ? 8.745 -2.041 -1.588 1.00 73.50 89 LEU A CA 1
ATOM 710 C C . LEU A 1 89 ? 8.054 -3.356 -1.210 1.00 73.50 89 LEU A C 1
ATOM 712 O O . LEU A 1 89 ? 8.518 -4.418 -1.603 1.00 73.50 89 LEU A O 1
ATOM 716 N N . GLN A 1 90 ? 6.889 -3.294 -0.557 1.00 70.75 90 GLN A N 1
ATOM 717 C CA . GLN A 1 90 ? 6.104 -4.493 -0.230 1.00 70.75 90 GLN A CA 1
ATOM 718 C C . GLN A 1 90 ? 5.693 -5.299 -1.467 1.00 70.75 90 GLN A C 1
ATOM 720 O O . GLN A 1 90 ? 5.606 -6.527 -1.407 1.00 70.75 90 GLN A O 1
ATOM 725 N N . LEU A 1 91 ? 5.387 -4.620 -2.575 1.00 71.06 91 LEU A N 1
ATOM 726 C CA . LEU A 1 91 ? 5.053 -5.275 -3.833 1.00 71.06 91 LEU A CA 1
ATOM 727 C C . LEU A 1 91 ? 6.272 -6.038 -4.368 1.00 71.06 91 LEU A C 1
ATOM 729 O O . LEU A 1 91 ? 6.136 -7.216 -4.689 1.00 71.06 91 LEU A O 1
ATOM 733 N N . TYR A 1 92 ? 7.447 -5.407 -4.397 1.00 69.25 92 TYR A N 1
ATOM 734 C CA . TYR A 1 92 ? 8.698 -6.035 -4.834 1.00 69.25 92 TYR A CA 1
ATOM 735 C C . TYR A 1 92 ? 9.146 -7.178 -3.914 1.00 69.25 92 TYR A C 1
ATOM 737 O O . TYR A 1 92 ? 9.513 -8.234 -4.411 1.00 69.25 92 TYR A O 1
ATOM 745 N N . GLU A 1 93 ? 9.046 -7.024 -2.592 1.00 68.75 93 GLU A N 1
ATOM 746 C CA . GLU A 1 93 ? 9.416 -8.067 -1.618 1.00 68.75 93 GLU A CA 1
ATOM 747 C C . GLU A 1 93 ? 8.513 -9.305 -1.686 1.00 68.75 93 GLU A C 1
ATOM 749 O O . GLU A 1 93 ? 8.937 -10.417 -1.389 1.00 68.75 93 GLU A O 1
ATOM 754 N N . LYS A 1 94 ? 7.232 -9.126 -2.024 1.00 63.62 94 LYS A N 1
ATOM 755 C CA . LYS A 1 94 ? 6.271 -10.235 -2.097 1.00 63.62 94 LYS A CA 1
ATOM 756 C C . LYS A 1 94 ? 6.319 -10.961 -3.439 1.00 63.62 94 LYS A C 1
ATOM 758 O O . LYS A 1 94 ? 5.908 -12.120 -3.529 1.00 63.62 94 LYS A O 1
ATOM 763 N N . HIS A 1 95 ? 6.744 -10.265 -4.483 1.00 61.31 95 HIS A N 1
ATOM 764 C CA . HIS A 1 95 ? 6.823 -10.786 -5.832 1.00 61.31 95 HIS A CA 1
ATOM 765 C C . HIS A 1 95 ? 8.293 -10.833 -6.242 1.00 61.31 95 HIS A C 1
ATOM 767 O O . HIS A 1 95 ? 8.774 -9.947 -6.939 1.00 61.31 95 HIS A O 1
ATOM 773 N N . ASP A 1 96 ? 8.969 -11.926 -5.873 1.00 53.53 96 ASP A N 1
ATOM 774 C CA . ASP A 1 96 ? 10.380 -12.205 -6.202 1.00 53.53 96 ASP A CA 1
ATOM 775 C C . ASP A 1 96 ? 10.706 -12.150 -7.709 1.00 53.53 96 ASP A C 1
ATOM 777 O O . ASP A 1 96 ? 11.862 -12.233 -8.110 1.00 53.53 96 ASP A O 1
ATOM 781 N N . ASN A 1 97 ? 9.696 -12.022 -8.573 1.00 55.25 97 ASN A N 1
ATOM 782 C CA . ASN A 1 97 ? 9.810 -12.247 -10.004 1.00 55.25 97 ASN A CA 1
ATOM 783 C C . ASN A 1 97 ? 9.170 -11.144 -10.849 1.00 55.25 97 ASN A C 1
ATOM 785 O O . ASN A 1 97 ? 8.528 -11.442 -11.858 1.00 55.25 97 ASN A O 1
ATOM 789 N N . PHE A 1 98 ? 9.397 -9.869 -10.529 1.00 59.94 98 PHE A N 1
ATOM 790 C CA . PHE A 1 98 ? 9.295 -8.831 -11.564 1.00 59.94 98 PHE A CA 1
ATOM 791 C C . PHE A 1 98 ? 10.487 -8.950 -12.528 1.00 59.94 98 PHE A C 1
ATOM 793 O O . PHE A 1 98 ? 11.324 -8.067 -12.643 1.00 59.94 98 PHE A O 1
ATOM 800 N N . GLN A 1 99 ? 10.556 -10.080 -13.237 1.00 59.09 99 GLN A N 1
ATOM 801 C CA . GLN A 1 99 ? 11.527 -10.364 -14.302 1.00 59.09 99 GLN A CA 1
ATOM 802 C C . GLN A 1 99 ? 11.202 -9.573 -15.586 1.00 59.09 99 GLN A C 1
ATOM 804 O O . GLN A 1 99 ? 11.879 -9.683 -16.608 1.00 59.09 99 GLN A O 1
ATOM 809 N N . TYR A 1 100 ? 10.153 -8.753 -15.524 1.00 59.12 100 TYR A N 1
ATOM 810 C CA . TYR A 1 100 ? 9.773 -7.766 -16.514 1.00 59.12 100 TYR A CA 1
ATOM 811 C C . TYR A 1 100 ? 10.753 -6.577 -16.491 1.00 59.12 100 TYR A C 1
ATOM 813 O O . TYR A 1 100 ? 11.015 -6.045 -15.408 1.00 59.12 100 TYR A O 1
ATOM 821 N N . PRO A 1 101 ? 11.271 -6.108 -17.644 1.00 58.62 101 PRO A N 1
ATOM 822 C CA . PRO A 1 101 ? 10.912 -6.463 -19.030 1.00 58.62 101 PRO A CA 1
ATOM 823 C C . PRO A 1 101 ? 11.863 -7.455 -19.738 1.00 58.62 101 PRO A C 1
ATOM 825 O O . PRO A 1 101 ? 11.893 -7.519 -20.972 1.00 58.62 101 PRO A O 1
ATOM 828 N N . HIS A 1 102 ? 12.678 -8.198 -18.987 1.00 61.47 102 HIS A N 1
ATOM 829 C CA . HIS A 1 102 ? 13.814 -8.960 -19.527 1.00 61.47 102 HIS A CA 1
ATOM 830 C C . HIS A 1 102 ? 13.444 -10.355 -20.045 1.00 61.47 102 HIS A C 1
ATOM 832 O O . HIS A 1 102 ? 14.146 -10.893 -20.898 1.00 61.47 102 HIS A O 1
ATOM 838 N N . ILE A 1 103 ? 12.320 -10.922 -19.598 1.00 63.09 103 ILE A N 1
ATOM 839 C CA . ILE A 1 103 ? 11.771 -12.177 -20.134 1.00 63.09 103 ILE A CA 1
ATOM 840 C C . ILE A 1 103 ? 10.594 -11.849 -21.043 1.00 63.09 103 ILE A C 1
ATOM 842 O O . ILE A 1 103 ? 9.472 -11.636 -20.589 1.00 63.09 103 ILE A O 1
ATOM 846 N N . ARG A 1 104 ? 10.869 -11.782 -22.347 1.00 64.31 104 ARG A N 1
ATOM 847 C CA . ARG A 1 104 ? 9.857 -11.531 -23.376 1.00 64.31 104 ARG A CA 1
ATOM 848 C C . ARG A 1 104 ? 9.451 -12.851 -24.011 1.00 64.31 104 ARG A C 1
ATOM 850 O O . ARG A 1 104 ? 10.282 -13.524 -24.616 1.00 64.31 104 ARG A O 1
ATOM 857 N N . MET A 1 105 ? 8.178 -13.206 -23.902 1.00 57.97 105 MET A N 1
ATOM 858 C CA . MET A 1 105 ? 7.605 -14.260 -24.731 1.00 57.97 105 MET A CA 1
ATOM 859 C C . MET A 1 105 ? 7.117 -13.629 -26.031 1.00 57.97 105 MET A C 1
ATOM 861 O O . MET A 1 105 ? 6.120 -12.920 -26.031 1.00 57.97 105 MET A O 1
ATOM 865 N N . HIS A 1 106 ? 7.830 -13.871 -27.129 1.00 59.81 106 HIS A N 1
ATOM 866 C CA . HIS A 1 106 ? 7.313 -13.595 -28.465 1.00 59.81 106 HIS A CA 1
ATOM 867 C C . HIS A 1 106 ? 6.663 -14.871 -28.988 1.00 59.81 106 HIS A C 1
ATOM 869 O O . HIS A 1 106 ? 7.354 -15.770 -29.461 1.00 59.81 106 HIS A O 1
ATOM 875 N N . ASP A 1 107 ? 5.341 -14.954 -28.881 1.00 62.84 107 ASP A N 1
ATOM 876 C CA . ASP A 1 107 ? 4.564 -15.945 -29.616 1.00 62.84 107 ASP A CA 1
ATOM 877 C C . ASP A 1 107 ? 3.741 -15.224 -30.685 1.00 62.84 107 ASP A C 1
ATOM 879 O O . ASP A 1 107 ? 2.948 -14.338 -30.382 1.00 62.84 107 ASP A O 1
ATOM 883 N N . SER A 1 108 ? 3.924 -15.617 -31.946 1.00 64.00 108 SER A N 1
ATOM 884 C CA . SER A 1 108 ? 3.138 -15.133 -33.086 1.00 64.00 108 SER A CA 1
ATOM 885 C C . SER A 1 108 ? 1.634 -15.408 -32.968 1.00 64.00 108 SER A C 1
ATOM 887 O O . SER A 1 108 ? 0.858 -14.847 -33.739 1.00 64.00 108 SER A O 1
ATOM 889 N N . SER A 1 109 ? 1.220 -16.286 -32.049 1.00 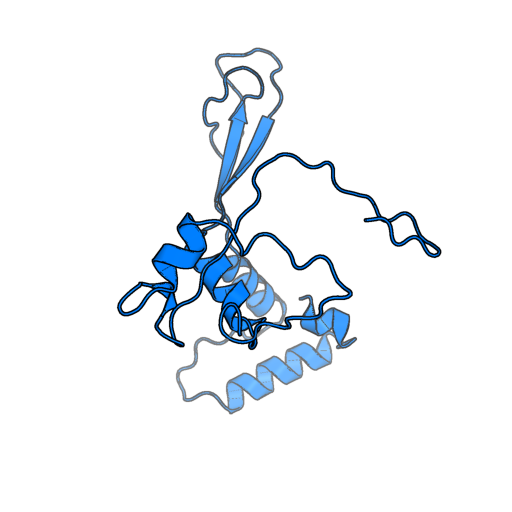69.25 109 SER A N 1
ATOM 890 C CA . SER A 1 109 ? -0.179 -16.660 -31.843 1.00 69.25 109 SER A CA 1
ATOM 891 C C . SER A 1 109 ? -0.908 -15.829 -30.777 1.00 69.25 109 SER A C 1
ATOM 893 O O . SER A 1 109 ? -2.126 -15.956 -30.641 1.00 69.25 109 SER A O 1
ATOM 895 N N . CYS A 1 110 ? -0.199 -14.965 -30.040 1.00 54.25 110 CYS A N 1
ATOM 896 C CA . CYS A 1 110 ? -0.744 -14.258 -28.884 1.00 54.25 110 CYS A CA 1
ATOM 897 C C . CYS A 1 110 ? -0.580 -12.737 -29.033 1.00 54.25 110 CYS A C 1
ATOM 899 O O . CYS A 1 110 ? 0.490 -12.250 -29.390 1.00 54.25 110 CYS A O 1
ATOM 901 N N . LEU A 1 111 ? -1.636 -11.974 -28.738 1.00 51.88 111 LEU A N 1
ATOM 902 C CA . LEU A 1 111 ? -1.535 -10.525 -28.553 1.00 51.88 111 LEU A CA 1
ATOM 903 C C . LEU A 1 111 ? -0.742 -10.276 -27.262 1.00 51.88 111 LEU A C 1
ATOM 905 O O . LEU A 1 111 ? -1.263 -10.454 -26.163 1.00 51.88 111 LEU A O 1
ATOM 909 N N . CYS A 1 112 ? 0.537 -9.932 -27.389 1.00 56.12 112 CYS A N 1
ATOM 910 C CA . CYS A 1 112 ? 1.354 -9.518 -26.253 1.00 56.12 112 CYS A CA 1
ATOM 911 C C . CYS A 1 112 ? 1.009 -8.067 -25.876 1.00 56.12 112 CYS A C 1
ATOM 913 O O . CYS A 1 112 ? 0.809 -7.231 -26.753 1.00 56.12 112 CYS A O 1
ATOM 915 N N . ASP A 1 113 ? 0.909 -7.797 -24.573 1.00 55.16 113 ASP A N 1
ATOM 916 C CA . ASP A 1 113 ? 0.469 -6.524 -23.985 1.00 55.16 113 ASP A CA 1
ATOM 917 C C . ASP A 1 113 ? 1.360 -5.309 -24.368 1.00 55.16 113 ASP A C 1
ATOM 919 O O . ASP A 1 113 ? 2.349 -5.435 -25.088 1.00 55.16 113 ASP A O 1
ATOM 923 N N . ILE A 1 114 ? 0.994 -4.119 -23.870 1.00 57.84 114 ILE A N 1
ATOM 924 C CA . ILE A 1 114 ? 1.501 -2.750 -24.152 1.00 57.84 114 ILE A CA 1
ATOM 925 C C . ILE A 1 114 ? 3.046 -2.580 -24.021 1.00 57.84 114 ILE A C 1
ATOM 927 O O . ILE A 1 114 ? 3.536 -1.861 -23.149 1.00 57.84 114 ILE A O 1
ATOM 931 N N . TYR A 1 115 ? 3.861 -3.207 -24.876 1.00 59.22 115 TYR A N 1
ATOM 932 C CA . TYR A 1 115 ? 5.338 -3.106 -24.824 1.00 59.22 115 TYR A CA 1
ATOM 933 C C . TYR A 1 115 ? 5.967 -2.560 -26.112 1.00 59.22 115 TYR A C 1
ATOM 935 O O . TYR A 1 115 ? 7.111 -2.100 -26.095 1.00 59.22 115 TYR A O 1
ATOM 943 N N . ASP A 1 116 ? 5.213 -2.541 -27.214 1.00 62.28 116 ASP A N 1
ATOM 944 C CA . ASP A 1 116 ? 5.649 -1.982 -28.503 1.00 62.28 116 ASP A CA 1
ATOM 945 C C . ASP A 1 116 ? 5.588 -0.449 -28.550 1.00 62.28 116 ASP A C 1
ATOM 947 O O . ASP A 1 116 ? 5.922 0.188 -29.552 1.00 62.28 116 ASP A O 1
ATOM 951 N N . GLY A 1 117 ? 5.190 0.176 -27.440 1.00 69.56 117 GLY A N 1
ATOM 952 C CA . GLY A 1 117 ? 5.224 1.618 -27.289 1.00 69.56 117 GLY A CA 1
ATOM 953 C C . GLY A 1 117 ? 6.647 2.148 -27.457 1.00 69.56 117 GLY A C 1
ATOM 954 O O . GLY A 1 117 ? 7.566 1.765 -26.733 1.00 69.56 117 GLY A O 1
ATOM 955 N N . LYS A 1 118 ? 6.821 3.111 -28.366 1.00 77.69 118 LYS A N 1
ATOM 956 C CA . LYS A 1 118 ? 8.116 3.749 -28.655 1.00 77.69 118 LYS A CA 1
ATOM 957 C C . LYS A 1 118 ? 8.814 4.291 -27.399 1.00 77.69 118 LYS A C 1
ATOM 959 O O . LYS A 1 118 ? 10.03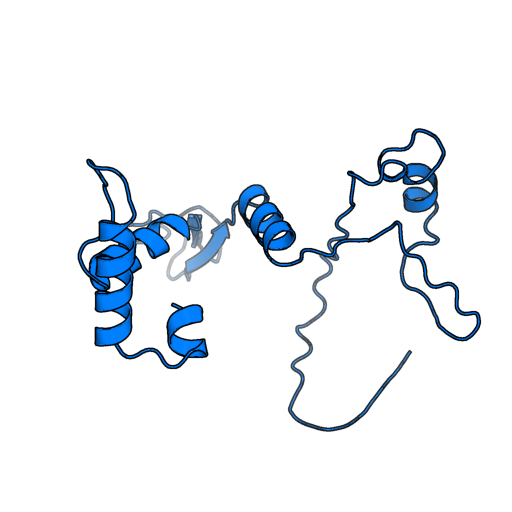3 4.236 -27.298 1.00 77.69 118 LYS A O 1
ATOM 964 N N . ALA A 1 119 ? 8.048 4.774 -26.416 1.00 79.69 119 ALA A N 1
ATOM 965 C CA . ALA A 1 119 ? 8.583 5.226 -25.132 1.00 79.69 119 ALA A CA 1
ATOM 966 C C . ALA A 1 119 ? 9.263 4.091 -24.346 1.00 79.69 119 ALA A C 1
ATOM 968 O O . ALA A 1 119 ? 10.358 4.276 -23.821 1.00 79.69 119 ALA A O 1
ATOM 969 N N . PHE A 1 120 ? 8.648 2.907 -24.313 1.00 78.69 120 PHE A N 1
ATOM 970 C CA . PHE A 1 120 ? 9.199 1.742 -23.630 1.00 78.69 120 PHE A CA 1
ATOM 971 C C . PHE A 1 120 ? 10.424 1.195 -24.374 1.00 78.69 120 PHE A C 1
ATOM 973 O O . PHE A 1 120 ? 11.457 0.932 -23.762 1.00 78.69 120 PHE A O 1
ATOM 980 N N . GLN A 1 121 ? 10.360 1.137 -25.709 1.00 79.88 121 GLN A N 1
ATOM 981 C CA . GLN A 1 121 ? 11.500 0.768 -26.556 1.00 79.88 121 GLN A CA 1
ATOM 982 C C . GLN A 1 121 ? 12.707 1.696 -26.348 1.00 79.88 121 GLN A C 1
ATOM 984 O O . GLN A 1 121 ? 13.831 1.212 -26.241 1.00 79.88 121 GLN A O 1
ATOM 989 N N . ASN A 1 122 ? 12.485 3.008 -26.211 1.00 85.25 122 ASN A N 1
ATOM 990 C CA . ASN A 1 122 ? 13.551 3.971 -25.921 1.00 85.25 122 ASN A CA 1
ATOM 991 C C . ASN A 1 122 ? 14.187 3.740 -24.542 1.00 85.25 122 ASN A C 1
ATOM 993 O O . ASN A 1 122 ? 15.402 3.844 -24.407 1.00 85.25 122 ASN A O 1
ATOM 997 N N . LEU A 1 123 ? 13.391 3.406 -23.521 1.00 85.38 123 LEU A N 1
ATOM 998 C CA . LEU A 1 123 ? 13.909 3.103 -22.182 1.00 85.38 123 LEU A CA 1
ATOM 999 C C . LEU A 1 123 ? 14.712 1.796 -22.143 1.00 85.38 123 LEU A C 1
ATOM 1001 O O . LEU A 1 123 ? 15.594 1.660 -21.300 1.00 85.38 123 LEU A O 1
ATOM 1005 N N . MET A 1 124 ? 14.414 0.853 -23.039 1.00 81.88 124 MET A N 1
ATOM 1006 C CA . MET A 1 124 ? 15.126 -0.423 -23.183 1.00 81.88 124 MET A CA 1
ATOM 1007 C C . MET A 1 124 ? 16.294 -0.370 -24.175 1.00 81.88 124 MET A C 1
ATOM 1009 O O . MET A 1 124 ? 17.011 -1.362 -24.316 1.00 81.88 124 MET A O 1
ATOM 1013 N N . ALA A 1 125 ? 16.474 0.743 -24.892 1.00 86.38 125 ALA A N 1
ATOM 1014 C CA . ALA A 1 125 ? 17.590 0.918 -25.810 1.00 86.38 125 ALA A CA 1
ATOM 1015 C C . ALA A 1 125 ? 18.927 0.829 -25.061 1.00 86.38 125 ALA A C 1
ATOM 1017 O O . ALA A 1 125 ? 18.981 0.929 -23.837 1.00 86.38 125 ALA A O 1
ATOM 1018 N N . LYS A 1 126 ? 20.024 0.641 -25.799 1.00 85.44 126 LYS A N 1
ATOM 1019 C CA . LYS A 1 126 ? 21.369 0.604 -25.216 1.00 85.44 126 LYS A CA 1
ATOM 1020 C C . LYS A 1 126 ? 21.609 1.863 -24.365 1.00 85.44 126 LYS A C 1
ATOM 1022 O O . LYS A 1 126 ? 21.347 2.965 -24.835 1.00 85.44 126 LYS A O 1
ATOM 1027 N N . ASP A 1 127 ? 22.072 1.662 -23.130 1.00 86.94 127 ASP A N 1
ATOM 1028 C CA . ASP A 1 127 ? 22.283 2.692 -22.095 1.00 86.94 127 ASP A CA 1
ATOM 1029 C C . ASP A 1 127 ? 20.998 3.366 -21.559 1.00 86.94 127 ASP A C 1
ATOM 1031 O O . ASP A 1 127 ? 21.055 4.354 -20.825 1.00 86.94 127 ASP A O 1
ATOM 1035 N N . GLY A 1 128 ? 19.823 2.825 -21.890 1.00 84.62 128 GLY A N 1
ATOM 1036 C CA . GLY A 1 128 ? 18.534 3.254 -21.355 1.00 84.62 128 GLY A CA 1
ATOM 1037 C C . GLY A 1 128 ? 18.277 2.756 -19.928 1.00 84.62 128 GLY A C 1
ATOM 1038 O O . GLY A 1 128 ? 18.858 1.779 -19.461 1.00 84.62 128 GLY A O 1
ATOM 1039 N N . PHE A 1 129 ? 17.355 3.403 -19.210 1.00 86.00 129 PHE A N 1
ATOM 1040 C CA . PHE A 1 129 ? 17.061 3.056 -17.812 1.00 86.00 129 PHE A CA 1
ATOM 1041 C C . PHE A 1 129 ? 16.666 1.581 -17.631 1.00 86.00 129 PHE A C 1
ATOM 1043 O O . PHE A 1 129 ? 17.113 0.937 -16.687 1.00 86.00 129 PHE A O 1
ATOM 1050 N N . LEU A 1 130 ? 15.874 1.024 -18.548 1.00 82.81 130 LEU A N 1
ATOM 1051 C CA . LEU A 1 130 ? 15.426 -0.370 -18.510 1.00 82.81 130 LEU A CA 1
ATOM 1052 C C . LEU A 1 130 ? 16.382 -1.332 -19.230 1.00 82.81 130 LEU A C 1
ATOM 1054 O O . LEU A 1 130 ? 16.074 -2.516 -19.325 1.00 82.81 130 LEU A O 1
ATOM 1058 N N . SER A 1 131 ? 17.537 -0.872 -19.725 1.00 82.25 131 SER A N 1
ATOM 1059 C CA . SER A 1 131 ? 18.561 -1.767 -20.282 1.00 82.25 131 SER A CA 1
ATOM 1060 C C . SER A 1 131 ? 19.365 -2.494 -19.197 1.00 82.25 131 SER A C 1
ATOM 1062 O O . SER A 1 131 ? 20.096 -3.434 -19.496 1.00 82.25 131 SER A O 1
ATOM 1064 N N . CYS A 1 132 ? 19.252 -2.060 -17.937 1.00 82.19 132 CYS A N 1
ATOM 1065 C CA . CYS A 1 132 ? 19.853 -2.713 -16.779 1.00 82.19 132 CYS A CA 1
ATOM 1066 C C . CYS A 1 132 ? 18.888 -3.744 -16.178 1.00 82.19 132 CYS A C 1
ATOM 1068 O O . CYS A 1 132 ? 17.738 -3.424 -15.883 1.00 82.19 132 CYS A O 1
ATOM 1070 N N . SER A 1 133 ? 19.374 -4.960 -15.919 1.00 75.44 133 SER A N 1
ATOM 1071 C CA . SER A 1 133 ? 18.596 -6.041 -15.293 1.00 75.44 133 SER A CA 1
ATOM 1072 C C . SER A 1 133 ? 18.159 -5.756 -13.852 1.00 75.44 133 SER A C 1
ATOM 1074 O O . SER A 1 133 ? 17.237 -6.395 -13.361 1.00 75.44 133 SER A O 1
ATOM 1076 N N . HIS A 1 134 ? 18.800 -4.795 -13.182 1.00 75.88 134 HIS A N 1
ATOM 1077 C CA . HIS A 1 134 ? 18.449 -4.357 -11.826 1.00 75.88 134 HIS A CA 1
ATOM 1078 C C . HIS A 1 134 ? 17.350 -3.290 -11.811 1.00 75.88 134 HIS A C 1
ATOM 1080 O O . HIS A 1 134 ? 16.825 -2.961 -10.750 1.00 75.88 134 HIS A O 1
ATOM 1086 N N . ASN A 1 135 ? 17.018 -2.737 -12.978 1.00 78.19 135 ASN A N 1
ATOM 1087 C CA . ASN A 1 135 ? 15.988 -1.726 -13.116 1.00 78.19 135 ASN A CA 1
ATOM 1088 C C . ASN A 1 135 ? 14.711 -2.367 -13.648 1.00 78.19 135 ASN A C 1
ATOM 1090 O O . ASN A 1 135 ? 14.726 -3.291 -14.462 1.00 78.19 135 ASN A O 1
ATOM 1094 N N . THR A 1 136 ? 13.588 -1.831 -13.197 1.00 73.75 136 THR A N 1
ATOM 1095 C CA . THR A 1 136 ? 12.260 -2.322 -13.541 1.00 73.75 136 THR A CA 1
ATOM 1096 C C . THR A 1 136 ? 11.296 -1.145 -13.622 1.00 73.75 136 THR A C 1
ATOM 1098 O O . THR A 1 136 ? 11.559 -0.060 -13.093 1.00 73.75 136 THR A O 1
ATOM 1101 N N . GLY A 1 137 ? 10.213 -1.331 -14.365 1.00 71.31 137 GLY A N 1
ATOM 1102 C CA . GLY A 1 137 ? 9.206 -0.310 -14.610 1.00 71.31 137 GLY A CA 1
ATOM 1103 C C . GLY A 1 137 ? 7.856 -0.781 -14.104 1.00 71.31 137 GLY A C 1
ATOM 1104 O O . GLY A 1 137 ? 7.461 -1.916 -14.358 1.00 71.31 137 GLY A O 1
ATOM 1105 N N . LEU A 1 138 ? 7.133 0.109 -13.429 1.00 70.50 138 LEU A N 1
ATOM 1106 C CA . LEU A 1 138 ? 5.743 -0.112 -13.057 1.00 70.50 138 LEU A CA 1
ATOM 1107 C C . LEU A 1 138 ? 4.849 0.724 -13.968 1.00 70.50 138 LEU A C 1
ATOM 1109 O O . LEU A 1 138 ? 4.950 1.951 -13.982 1.00 70.50 138 LEU A O 1
ATOM 1113 N N . VAL A 1 139 ? 3.962 0.062 -14.706 1.00 68.31 139 VAL A N 1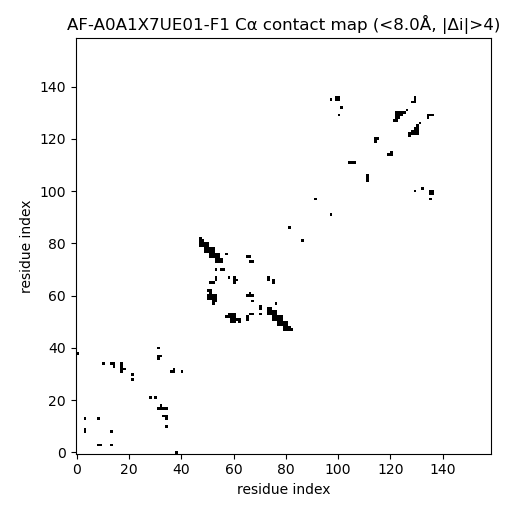
ATOM 1114 C CA . VAL A 1 139 ? 2.897 0.733 -15.453 1.00 68.31 139 VAL A CA 1
ATOM 1115 C C . VAL A 1 139 ? 1.649 0.720 -14.581 1.00 68.31 139 VAL A C 1
ATOM 1117 O O . VAL A 1 139 ? 1.136 -0.341 -14.234 1.00 68.31 139 VAL A O 1
ATOM 1120 N N . LEU A 1 140 ? 1.194 1.907 -14.186 1.00 61.97 140 LEU A N 1
ATOM 1121 C CA . LEU A 1 140 ? -0.044 2.090 -13.438 1.00 61.97 140 LEU A CA 1
ATOM 1122 C C . LEU A 1 140 ? -1.106 2.633 -14.389 1.00 61.97 140 LEU A C 1
ATOM 1124 O O . LEU A 1 140 ? -1.053 3.802 -14.767 1.00 61.97 140 LEU A O 1
ATOM 1128 N N . SER A 1 141 ? -2.075 1.799 -14.755 1.00 58.16 141 SER A N 1
ATOM 1129 C CA . SER A 1 141 ? -3.293 2.276 -15.409 1.00 58.16 141 SER A CA 1
ATOM 1130 C C . SER A 1 141 ? -4.158 2.963 -14.355 1.00 58.16 141 SER A C 1
ATOM 1132 O O . SER A 1 141 ? -4.603 2.334 -13.395 1.00 58.16 141 SER A O 1
ATOM 1134 N N . THR A 1 142 ? -4.318 4.279 -14.481 1.00 56.69 142 THR A N 1
ATOM 1135 C CA . THR A 1 142 ? -5.134 5.103 -13.576 1.00 56.69 142 THR A CA 1
ATOM 1136 C C . THR A 1 142 ? -6.468 5.507 -14.194 1.00 56.69 142 THR A C 1
ATOM 1138 O O . THR A 1 142 ? -7.187 6.325 -13.617 1.00 56.69 142 THR A O 1
ATOM 1141 N N . ASP A 1 143 ? -6.835 4.937 -15.343 1.00 50.28 143 ASP A N 1
ATOM 1142 C CA . ASP A 1 143 ? -8.195 5.053 -15.835 1.00 50.28 143 ASP A CA 1
ATOM 1143 C C . ASP A 1 143 ? -9.115 4.231 -14.927 1.00 50.28 143 ASP A C 1
ATOM 1145 O O . ASP A 1 143 ? -8.804 3.119 -14.505 1.00 50.28 143 ASP A O 1
ATOM 1149 N N . GLY A 1 144 ? -10.235 4.828 -14.527 1.00 47.59 144 GLY A N 1
ATOM 1150 C CA . GLY A 1 144 ? -11.220 4.208 -13.647 1.00 47.59 144 GLY A CA 1
ATOM 1151 C C . GLY A 1 144 ? -11.966 3.072 -14.339 1.00 47.59 144 GLY A C 1
ATOM 1152 O O . GLY A 1 144 ? -13.180 3.164 -14.518 1.00 47.59 144 GLY A O 1
ATOM 1153 N N . VAL A 1 145 ? -11.264 2.008 -14.734 1.00 45.22 145 VAL A N 1
ATOM 1154 C CA . VAL A 1 145 ? -11.878 0.767 -15.194 1.00 45.22 145 VAL A CA 1
ATOM 1155 C C . VAL A 1 145 ? -12.712 0.238 -14.026 1.00 45.22 145 VAL A C 1
ATOM 1157 O O . VAL A 1 145 ? -12.180 0.047 -12.925 1.00 45.22 145 VAL A O 1
ATOM 1160 N N . PRO A 1 146 ? -14.031 0.047 -14.202 1.00 41.66 146 PRO A N 1
ATOM 1161 C CA . PRO A 1 146 ? -14.874 -0.453 -13.133 1.00 41.66 146 PRO A CA 1
ATOM 1162 C C . PRO A 1 146 ? -14.319 -1.789 -12.646 1.00 41.66 146 PRO A C 1
ATOM 1164 O O . PRO A 1 146 ? -13.881 -2.619 -13.440 1.00 41.66 146 PRO A O 1
ATOM 1167 N N . VAL A 1 147 ? -14.352 -1.994 -11.326 1.00 42.12 147 VAL A N 1
ATOM 1168 C CA . VAL A 1 147 ? -14.015 -3.273 -10.700 1.00 42.12 147 VAL A CA 1
ATOM 1169 C C . VAL A 1 147 ? -14.851 -4.347 -11.390 1.00 42.12 147 VAL A C 1
ATOM 1171 O O . VAL A 1 147 ? -16.046 -4.474 -11.109 1.00 42.12 147 VAL A O 1
ATOM 1174 N N . PHE A 1 148 ? -14.241 -5.117 -12.295 1.00 41.00 148 PHE A N 1
ATOM 1175 C CA . PHE A 1 148 ? -14.836 -6.343 -12.796 1.00 41.00 148 PHE A CA 1
ATOM 1176 C C . PHE A 1 148 ? -15.007 -7.245 -11.580 1.00 41.00 148 PHE A C 1
ATOM 1178 O O . PHE A 1 148 ? -14.077 -7.898 -11.103 1.00 41.00 148 PHE A O 1
ATOM 1185 N N . LYS A 1 149 ? -16.215 -7.241 -11.015 1.00 40.38 149 LYS A N 1
ATOM 1186 C CA . LYS A 1 149 ? -16.619 -8.265 -10.069 1.00 40.38 149 LYS A CA 1
ATOM 1187 C C . LYS A 1 149 ? -16.665 -9.545 -10.881 1.00 40.38 149 LYS A C 1
ATOM 1189 O O . LYS A 1 149 ? -17.615 -9.763 -11.624 1.00 40.38 149 LYS A O 1
ATOM 1194 N N . SER A 1 150 ? -15.640 -10.381 -10.738 1.00 36.12 150 SER A N 1
ATOM 1195 C CA . SER A 1 150 ? -15.751 -11.788 -11.098 1.00 36.12 150 SER A CA 1
ATOM 1196 C C . SER A 1 150 ? -16.874 -12.380 -10.245 1.00 36.12 150 SER A C 1
ATOM 1198 O O . SER A 1 150 ? -16.691 -12.765 -9.087 1.00 36.12 150 SER A O 1
ATOM 1200 N N . SER A 1 151 ? -18.091 -12.359 -10.781 1.00 41.66 151 SER A N 1
ATOM 1201 C CA . SER A 1 151 ? -19.183 -13.161 -10.270 1.00 41.66 151 SER A CA 1
ATOM 1202 C C . SER A 1 151 ? -18.852 -14.601 -10.628 1.00 41.66 151 SER A C 1
ATOM 1204 O O . SER A 1 151 ? -18.795 -14.947 -11.800 1.00 41.66 151 SER A O 1
ATOM 1206 N N . LYS A 1 152 ? -18.568 -15.396 -9.595 1.00 42.69 152 LYS A N 1
ATOM 1207 C CA . LYS A 1 152 ? -18.551 -16.864 -9.566 1.00 42.69 152 LYS A CA 1
ATOM 1208 C C . LYS A 1 152 ? -18.964 -17.537 -10.891 1.00 42.69 152 LYS A C 1
ATOM 1210 O O . LYS A 1 152 ? -20.149 -17.584 -11.196 1.00 42.69 152 LYS A O 1
ATOM 1215 N N . GLY A 1 153 ? -18.007 -18.183 -11.555 1.00 35.84 153 GLY A N 1
ATOM 1216 C CA . GLY A 1 153 ? -18.289 -19.315 -12.439 1.00 35.84 153 GLY A CA 1
ATOM 1217 C C . GLY A 1 153 ? -18.067 -19.086 -13.934 1.00 35.84 153 GLY A C 1
ATOM 1218 O O . GLY A 1 153 ? -18.700 -18.242 -14.550 1.00 35.84 153 GLY A O 1
ATOM 1219 N N . SER A 1 154 ? -17.224 -19.972 -14.475 1.00 31.25 154 SER A N 1
ATOM 1220 C CA . SER A 1 154 ? -17.127 -20.451 -15.862 1.00 31.25 154 SER A CA 1
ATOM 1221 C C . SER A 1 154 ? -16.767 -19.466 -16.981 1.00 31.25 154 SER A C 1
ATOM 1223 O O . SER A 1 154 ? -17.575 -18.655 -17.403 1.00 31.25 154 SER A O 1
ATOM 1225 N N . HIS A 1 155 ? -15.560 -19.702 -17.509 1.00 34.94 155 HIS A N 1
ATOM 1226 C CA . HIS A 1 155 ? -15.137 -19.621 -18.911 1.00 34.94 155 HIS A CA 1
ATOM 1227 C C . HIS A 1 155 ? -15.591 -18.423 -19.753 1.00 34.94 155 HIS A C 1
ATOM 1229 O O . HIS A 1 155 ? -16.722 -18.345 -20.213 1.00 34.94 155 HIS A O 1
ATOM 1235 N N . GLY A 1 156 ? -14.614 -17.591 -20.104 1.00 26.66 156 GLY A N 1
ATOM 1236 C CA . GLY A 1 156 ? -14.720 -16.663 -21.220 1.00 26.66 156 GLY A CA 1
ATOM 1237 C C . GLY A 1 156 ? -13.440 -15.860 -21.370 1.00 26.66 156 GLY A C 1
ATOM 1238 O O . GLY A 1 156 ? -13.328 -14.783 -20.800 1.00 26.66 156 GLY A O 1
ATOM 1239 N N . LEU A 1 157 ? -12.475 -16.402 -22.121 1.00 30.11 157 LEU A N 1
ATOM 1240 C CA . LEU A 1 157 ? -11.547 -15.565 -22.884 1.00 30.11 157 LEU A CA 1
ATOM 1241 C C . LEU A 1 157 ? -12.383 -14.587 -23.712 1.00 30.11 157 LEU A C 1
ATOM 1243 O O . LEU A 1 157 ? -13.326 -15.045 -24.352 1.00 30.11 157 LEU A O 1
ATOM 1247 N N . CYS A 1 158 ? -11.987 -13.321 -23.787 1.00 25.70 158 CYS A N 1
ATOM 1248 C CA . CYS A 1 158 ? -12.206 -12.495 -24.972 1.00 25.70 158 CYS A CA 1
ATOM 1249 C C . CYS A 1 158 ? -11.165 -11.367 -24.999 1.00 25.70 158 CYS A C 1
ATOM 1251 O O . CYS A 1 158 ? -11.181 -10.504 -24.127 1.00 25.70 158 CYS A O 1
ATOM 1253 N N . ILE A 1 159 ? -10.246 -11.533 -25.959 1.00 35.69 159 ILE A N 1
ATOM 1254 C CA . ILE A 1 159 ? -9.561 -10.566 -26.840 1.00 35.69 159 ILE A CA 1
ATOM 1255 C C . ILE A 1 159 ? -9.653 -9.093 -26.435 1.00 35.69 159 ILE A C 1
ATOM 1257 O O . ILE A 1 159 ? -10.786 -8.563 -26.416 1.00 35.69 159 ILE A O 1
#

pLDDT: mean 72.4, std 15.71, range [25.7, 91.19]

Foldseek 3Di:
DCVCVVVVPDLVNVLVVQVVVCVPDDPPDPGDNHPVSVVVVVVVVVDWDKWKAFPPPRDTADPVDGDDPPDDPTDIDIDTHDPPVVVVVVVCVVCVDPQPPVDDDDDPVDDDDDCPPPVNVQQCPVVHQVVDSVHHDDDDDPPCPDPPPPDDDDDDDDD

Solvent-accessible surface area (backbone atoms only — not comparable to full-atom values): 10497 Å² total; per-residue (Å²): 110,69,66,44,63,75,67,67,54,50,75,66,57,51,43,52,49,46,54,50,54,53,74,73,46,69,83,90,66,91,69,55,91,44,64,67,50,42,48,50,54,54,49,62,74,62,70,56,52,74,42,44,20,30,63,81,78,62,47,79,36,54,89,94,66,71,62,59,93,86,46,86,91,56,54,79,37,80,43,77,44,68,61,60,67,62,53,50,50,53,50,50,72,72,42,90,69,73,54,51,82,78,71,75,84,87,52,97,89,54,92,72,74,101,55,86,46,67,70,54,48,55,33,47,30,91,92,22,72,54,52,39,91,91,38,70,81,85,87,78,84,81,69,86,71,73,83,79,72,80,67,86,77,82,90,77,90,78,136

Radius of gyration: 23.65 Å; Cα contacts (8 Å, |Δi|>4): 115; chains: 1; bounding box: 47×48×58 Å

Secondary structure (DSSP, 8-state):
-HHHHHTT--HHHHHHHHHHHHHHSPSS----SSHHHHHHHHHHHT--EEEEEETTT-PBPPTTS---SSSTTPPEEEEEE--HHHHHHHHHHH-TT--TTT-----TTS---S---HHHHHHHSTTSGGGSTT--------S--------S-------

=== Feature glossary ===
The record interleaves many kinds of information about one protein. Here is each kind framed as the question it answers.

Q: What does the local fold look like, residue by residue?
A: A 3Di character summarizes, for each residue, the relative orientation of the Cα frame of its nearest spatial neighbor. Because it encodes fold topology rather than chemistry, 3Di alignments detect remote structural similarity that sequence alignment misses.

Q: Which residues are in helices, strands, or loops?
A: Secondary structure is the local, repeating backbone conformation. DSSP classifies it into eight states by reading the hydrogen-bond network: three helix types (H, G, I), two β types (E, B), two non-regular types (T, S), and unstructured coil (-).

Q: How big and how compact is the whole molecule?
A: Three whole-structure scalars: the radius of gyration (RMS distance of Cα from centroid, in Å), the count of Cα–Cα contacts (pairs closer than 8 Å and separated by more than four residues in sequence — i.e. tertiary, not local, contacts), and the bounding-box dimensions. Together they distinguish compact globular folds from extended fibres or disordered chains.

Q: How confident is the AlphaFold model at each residue?
A: For AlphaFold models, the B-factor field carries pLDDT — the model's own estimate of local accuracy on a 0–100 scale. Regions with pLDDT<50 should be treated as essentially unmodeled; they often correspond to intrinsically disordered segments.

Q: What family and function is it annotated with?
A: Functional annotations link the protein to curated databases. InterPro entries identify conserved domains and families by matching the sequence against member-database signatures (Pfam, PROSITE, CDD, …). Gene Ontology (GO) terms describe molecular function, biological process, and cellular component in a controlled vocabulary. CATH places the structure in a hierarchical fold classification (Class/Architecture/Topology/Homologous-superfamily). The organism is the source species.

Q: What known structures does this most resemble?
A: Nearest PDB neighbors are the top structural matches found by Foldseek when searching this structure against the entire Protein Data Bank. Each hit reports a TM-score (0 to 1; >0.5 almost always implies the same fold) and an E-value. These are *structural* homologs — they may share no detectable sequence similarity.

Q: Which residues are buried vs exposed?
A: Solvent-accessible surface area (SASA) is the area in Å² traced out by the centre of a 1.4 Å probe sphere (a water molecule) rolled over the protein's van der Waals surface (Shrake–Rupley / Lee–Richards construction). Buried residues have near-zero SASA; fully exposed residues can exceed 200 Å². The total SASA scales roughly with the number of surface residues.

Q: What are the backbone torsion angles?
A: φ (phi) and ψ (psi) are the two rotatable backbone dihedrals per residue: φ is the C(i-1)–N–Cα–C torsion, ψ is the N–Cα–C–N(i+1) torsion, both in degrees on (−180°, 180°]. α-helical residues cluster near (−60°, −45°); β-strand residues near (−120°, +130°). A Ramachandran plot is simply a scatter of (φ, ψ) for every residue.

Q: Are the domains correctly placed relative to each other?
A: Predicted aligned error is AlphaFold's pairwise confidence. Unlike pLDDT (per-residue), PAE is per-residue-pair and captures whether two parts of the structure are correctly placed relative to each other. Units are ångströms of expected positional error.

Q: What if only a Cα trace is available?
A: P-SEA three-state annotation labels each residue as helix, strand, or coil based purely on the geometry of the Cα trace. It serves as a fallback when the full backbone (and thus DSSP) is unavailable.

Q: What is the amino-acid chain?
A: This is the polypeptide sequence — one letter per residue, N-terminus first. Length ranges from a few dozen residues for small domains to over a thousand for large multi-domain proteins.

Q: What do the rendered images show?
A: The six renders are orthographic views along the three Cartesian axes in both directions. Representation (cartoon, sticks, or surface) and color scheme (sequence-rainbow or by-chain) vary across proteins so the training set covers all the common visualization conventions.

Q: What do the diagnostic plots show?
A: Plot images: a contact map (which residues are close in 3D, as an N×N binary image), a Ramachandran scatter (backbone torsion angles, revealing secondary-structure composition at a glance), and — for AlphaFold structures — a PAE heatmap (pairwise prediction confidence).

Q: How mobile is each atom in the crystal?
A: B-factor (Debye–Waller factor) reflects atomic displacement in the crystal lattice. It is an experimental observable (units Å²), not a prediction; low values mean the atom is pinned down, high values mean it moves or is heterogeneous across the crystal.

Q: Where is each backbone atom in 3D?
A: The mmCIF table is the protein's shape written out atom by atom. For each backbone N, Cα, C, and carbonyl O, it records an (x, y, z) coordinate triple in Å plus the residue type, chain letter, and residue number.